Protein AF-A0A661B6Q6-F1 (afdb_monomer_lite)

pLDDT: mean 91.24, std 12.58, range [58.53, 98.56]

Structure (mmCIF, N/CA/C/O backbone):
data_AF-A0A661B6Q6-F1
#
_entry.id   AF-A0A661B6Q6-F1
#
loop_
_atom_site.group_PDB
_atom_site.id
_atom_site.type_symbol
_atom_site.label_atom_id
_atom_site.label_alt_id
_atom_site.label_comp_id
_atom_site.label_asym_id
_atom_site.label_entity_id
_atom_site.label_seq_id
_atom_site.pdbx_PDB_ins_code
_atom_site.Cartn_x
_atom_site.Cartn_y
_atom_site.Cartn_z
_atom_site.occupancy
_atom_site.B_iso_or_equiv
_atom_site.auth_seq_id
_atom_site.auth_comp_id
_atom_site.auth_asym_id
_atom_site.auth_atom_id
_atom_site.pdbx_PDB_model_num
ATOM 1 N N . MET A 1 1 ? 5.185 5.148 25.157 1.00 61.00 1 MET A N 1
ATOM 2 C CA . MET A 1 1 ? 3.838 4.564 24.970 1.00 61.00 1 MET A CA 1
ATOM 3 C C . MET A 1 1 ? 2.943 5.225 26.002 1.00 61.00 1 MET A C 1
ATOM 5 O O . MET A 1 1 ? 3.411 5.380 27.119 1.00 61.00 1 MET A O 1
ATOM 9 N N . ASN A 1 2 ? 1.739 5.674 25.641 1.00 67.62 2 ASN A N 1
ATOM 10 C CA . ASN A 1 2 ? 0.802 6.197 26.639 1.00 67.62 2 ASN A CA 1
ATOM 11 C C . ASN A 1 2 ? 0.093 5.006 27.281 1.00 67.62 2 ASN A C 1
ATOM 13 O O . ASN A 1 2 ? -0.581 4.259 26.578 1.00 67.62 2 ASN A O 1
ATOM 17 N N . GLU A 1 3 ? 0.261 4.822 28.588 1.00 72.31 3 GLU A N 1
ATOM 18 C CA . GLU A 1 3 ? -0.279 3.667 29.323 1.00 72.31 3 GLU A CA 1
ATOM 19 C C . GLU A 1 3 ? -1.817 3.695 29.457 1.00 72.31 3 GLU A C 1
ATOM 21 O O . GLU A 1 3 ? -2.418 2.671 29.758 1.00 72.31 3 GLU A O 1
ATOM 26 N N . ASN A 1 4 ? -2.460 4.825 29.124 1.00 87.88 4 ASN A N 1
ATOM 27 C CA . ASN A 1 4 ? -3.905 5.052 29.269 1.00 87.88 4 ASN A CA 1
ATOM 28 C C . ASN A 1 4 ? -4.666 5.250 27.938 1.00 87.88 4 ASN A C 1
ATOM 30 O O . ASN A 1 4 ? -5.750 5.828 27.938 1.00 87.88 4 ASN A O 1
ATOM 34 N N . GLU A 1 5 ? -4.124 4.836 26.787 1.00 94.12 5 GLU A N 1
ATOM 35 C CA . GLU A 1 5 ? -4.844 4.992 25.509 1.00 94.12 5 GLU A CA 1
ATOM 36 C C . GLU A 1 5 ? -6.003 3.987 25.354 1.00 94.12 5 GLU A C 1
ATOM 38 O O . GLU A 1 5 ? -5.857 2.788 25.604 1.00 94.12 5 GLU A O 1
ATOM 43 N N . THR A 1 6 ? -7.158 4.451 24.866 1.00 96.94 6 THR A N 1
ATOM 44 C CA . THR A 1 6 ? -8.258 3.560 24.468 1.00 96.94 6 THR A CA 1
ATOM 45 C C . THR A 1 6 ? -7.868 2.734 23.232 1.00 96.94 6 THR A C 1
ATOM 47 O O . THR A 1 6 ? -7.054 3.177 22.412 1.00 96.94 6 THR A O 1
ATOM 50 N N . PRO A 1 7 ? -8.495 1.564 22.988 1.00 95.56 7 PRO A N 1
ATOM 51 C CA . PRO A 1 7 ? -8.247 0.786 21.771 1.00 95.56 7 PRO A CA 1
ATOM 52 C C . PRO A 1 7 ? -8.418 1.591 20.471 1.00 95.56 7 PRO A C 1
ATOM 54 O O . PRO A 1 7 ? -7.672 1.384 19.512 1.00 95.56 7 PRO A O 1
ATOM 57 N N . ARG A 1 8 ? -9.358 2.548 20.443 1.00 95.25 8 ARG A N 1
ATOM 58 C CA . ARG A 1 8 ? -9.598 3.431 19.291 1.00 95.25 8 ARG A CA 1
ATOM 59 C C . ARG A 1 8 ? -8.466 4.435 19.087 1.00 95.25 8 ARG A C 1
ATOM 61 O O . ARG A 1 8 ? -8.057 4.660 17.949 1.00 95.25 8 ARG A O 1
ATOM 68 N N . GLU A 1 9 ? -7.967 5.043 20.158 1.00 96.62 9 GLU A N 1
ATOM 69 C CA . GLU A 1 9 ? -6.833 5.973 20.096 1.00 96.62 9 GLU A CA 1
ATOM 70 C C . GLU A 1 9 ? -5.554 5.247 19.691 1.00 96.6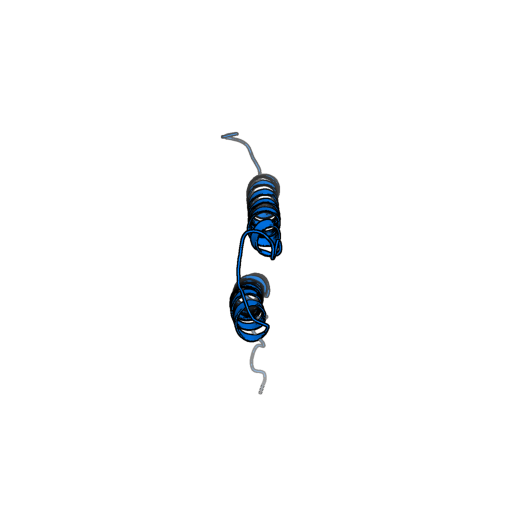2 9 GLU A C 1
ATOM 72 O O . GLU A 1 9 ? -4.856 5.704 18.782 1.00 96.62 9 GLU A O 1
ATOM 77 N N . ARG A 1 10 ? -5.319 4.058 20.261 1.00 95.25 10 ARG A N 1
ATOM 78 C CA . ARG A 1 10 ? -4.222 3.177 19.856 1.00 95.25 10 ARG A CA 1
ATOM 79 C C . ARG A 1 10 ? -4.289 2.846 18.371 1.00 95.25 10 ARG A C 1
ATOM 81 O O . ARG A 1 10 ? -3.282 2.959 17.673 1.00 95.25 10 ARG A O 1
ATOM 88 N N . PHE A 1 11 ? -5.470 2.461 17.877 1.00 95.50 11 PHE A N 1
ATOM 89 C CA . PHE A 1 11 ? -5.677 2.183 16.457 1.00 95.50 11 PHE A CA 1
ATOM 90 C C . PHE A 1 11 ? -5.338 3.402 15.603 1.00 95.50 11 PHE A C 1
ATOM 92 O O . PHE A 1 11 ? -4.516 3.279 14.702 1.00 95.50 11 PHE A O 1
ATOM 99 N N . LYS A 1 12 ? -5.894 4.581 15.912 1.00 97.00 12 LYS A N 1
ATOM 100 C CA . LYS A 1 12 ? -5.605 5.812 15.163 1.00 97.00 12 LYS A CA 1
ATOM 101 C C . LYS A 1 12 ? -4.110 6.124 15.145 1.00 97.00 12 LYS A C 1
ATOM 103 O O . LYS A 1 12 ? -3.553 6.331 14.075 1.00 97.00 12 LYS A O 1
ATOM 108 N N . ARG A 1 13 ? -3.441 6.105 16.301 1.00 96.38 13 ARG A N 1
ATOM 109 C CA . ARG A 1 13 ? -2.006 6.407 16.413 1.00 96.38 13 ARG A CA 1
ATOM 110 C C . ARG A 1 13 ? -1.159 5.455 15.568 1.00 96.38 13 ARG A C 1
ATOM 112 O O . ARG A 1 13 ? -0.330 5.901 14.777 1.00 96.38 13 ARG A O 1
ATOM 119 N N . ILE A 1 14 ? -1.378 4.149 15.721 1.00 96.81 14 ILE A N 1
ATOM 120 C CA . ILE A 1 14 ? -0.603 3.124 15.015 1.00 96.81 14 ILE A CA 1
ATOM 121 C C . ILE A 1 14 ? -0.927 3.127 13.516 1.00 96.81 14 ILE A C 1
ATOM 123 O O . ILE A 1 14 ? -0.012 3.056 12.697 1.00 96.81 14 ILE A O 1
ATOM 127 N N . ALA A 1 15 ? -2.203 3.222 13.140 1.00 96.69 15 ALA A N 1
ATOM 128 C CA . ALA A 1 15 ? -2.624 3.240 11.744 1.00 96.69 15 ALA A CA 1
ATOM 129 C C . ALA A 1 15 ? -2.067 4.466 11.014 1.00 96.69 15 ALA A C 1
ATOM 131 O O . ALA A 1 15 ? -1.484 4.301 9.947 1.00 96.69 15 ALA A O 1
ATOM 132 N N . THR A 1 16 ? -2.141 5.661 11.609 1.00 97.81 16 THR A N 1
ATOM 133 C CA . THR A 1 16 ? -1.568 6.883 11.024 1.00 97.81 16 THR A CA 1
ATOM 134 C C . THR A 1 16 ? -0.072 6.733 10.762 1.00 97.81 16 THR A C 1
ATOM 136 O O . THR A 1 16 ? 0.384 7.003 9.652 1.00 97.81 16 THR A O 1
ATOM 139 N N . GLN A 1 17 ? 0.695 6.240 11.741 1.00 98.12 17 GLN A N 1
ATOM 140 C CA . GLN A 1 17 ? 2.135 6.030 11.571 1.00 98.12 17 GLN A CA 1
ATOM 141 C C . GLN A 1 17 ? 2.442 5.021 10.451 1.00 98.12 17 GLN A C 1
ATOM 143 O O . GLN A 1 17 ? 3.344 5.233 9.637 1.00 98.12 17 GLN A O 1
ATOM 148 N N . ARG A 1 18 ? 1.678 3.925 10.387 1.00 97.88 18 ARG A N 1
ATOM 149 C CA . ARG A 1 18 ? 1.849 2.887 9.362 1.00 97.88 18 ARG A CA 1
ATOM 150 C C . ARG A 1 18 ? 1.492 3.397 7.969 1.00 97.88 18 ARG A C 1
ATOM 152 O O . ARG A 1 18 ? 2.266 3.172 7.046 1.00 97.88 18 ARG A O 1
ATOM 159 N N . VAL A 1 19 ? 0.375 4.109 7.819 1.00 97.88 19 VAL A N 1
ATOM 160 C CA . VAL A 1 19 ? -0.042 4.699 6.537 1.00 97.88 19 VAL A CA 1
ATOM 161 C C . VAL A 1 19 ? 0.986 5.720 6.063 1.00 97.88 19 VAL A C 1
ATOM 163 O O . VAL A 1 19 ? 1.422 5.643 4.921 1.00 97.88 19 VAL A O 1
ATOM 166 N N . SER A 1 20 ? 1.448 6.605 6.950 1.00 98.31 20 SER A N 1
ATOM 167 C CA . SER A 1 20 ? 2.511 7.568 6.640 1.00 98.31 20 SER A CA 1
ATOM 168 C C . SER A 1 20 ? 3.775 6.877 6.115 1.00 98.31 20 SER A C 1
ATOM 170 O O . SER A 1 20 ? 4.322 7.280 5.091 1.00 98.31 20 SER A O 1
ATOM 172 N N . THR A 1 21 ? 4.180 5.770 6.746 1.00 98.31 21 THR A N 1
ATOM 173 C CA . THR A 1 21 ? 5.330 4.974 6.292 1.00 98.31 21 THR A CA 1
ATOM 174 C C . THR A 1 21 ? 5.085 4.343 4.919 1.00 98.31 21 THR A C 1
ATOM 176 O O . THR A 1 21 ? 5.977 4.357 4.077 1.00 98.31 21 THR A O 1
ATOM 179 N N . VAL A 1 22 ? 3.895 3.787 4.665 1.00 98.25 22 VAL A N 1
ATOM 180 C CA . VAL A 1 22 ? 3.554 3.193 3.359 1.00 98.25 22 VAL A CA 1
ATOM 181 C C . VAL A 1 22 ? 3.623 4.241 2.251 1.00 98.25 22 VAL A C 1
ATOM 183 O O . VAL A 1 22 ? 4.261 3.986 1.233 1.00 98.25 22 VAL A O 1
ATOM 186 N N . LEU A 1 23 ? 3.033 5.420 2.464 1.00 98.44 23 LEU A N 1
ATOM 187 C CA . LEU A 1 23 ? 3.063 6.516 1.493 1.00 98.44 23 LEU A CA 1
ATOM 188 C C . LEU A 1 23 ? 4.501 6.955 1.196 1.00 98.44 23 LEU A C 1
ATOM 190 O O . LEU A 1 23 ? 4.901 6.966 0.038 1.00 98.44 23 LEU A O 1
ATOM 194 N N . GLN A 1 24 ? 5.320 7.160 2.231 1.00 98.56 24 GLN A N 1
ATOM 195 C CA . GLN A 1 24 ? 6.732 7.508 2.055 1.00 98.56 24 GLN A CA 1
ATOM 196 C C . GLN A 1 24 ? 7.498 6.456 1.234 1.00 98.56 24 GLN A C 1
ATOM 198 O O . GLN A 1 24 ? 8.367 6.790 0.430 1.00 98.56 24 GLN A O 1
ATOM 203 N N . ARG A 1 25 ? 7.213 5.163 1.429 1.00 98.31 25 ARG A N 1
ATOM 204 C CA . ARG A 1 25 ? 7.858 4.094 0.651 1.00 98.31 25 ARG A CA 1
ATOM 205 C C . ARG A 1 25 ? 7.406 4.086 -0.807 1.00 98.31 25 ARG A C 1
ATOM 207 O O . ARG A 1 25 ? 8.229 3.783 -1.666 1.00 98.31 25 ARG A O 1
ATOM 214 N N . LEU A 1 26 ? 6.150 4.433 -1.081 1.00 98.31 26 LEU A N 1
ATOM 215 C CA . LEU A 1 26 ? 5.658 4.612 -2.448 1.00 98.31 26 LEU A CA 1
ATOM 216 C C . LEU A 1 26 ? 6.318 5.819 -3.126 1.00 98.31 26 LEU A C 1
ATOM 218 O O . LEU A 1 26 ? 6.719 5.693 -4.278 1.00 98.31 26 LEU A O 1
ATOM 222 N N . ASP A 1 27 ? 6.525 6.926 -2.410 1.00 98.12 27 ASP A N 1
ATOM 223 C CA . ASP A 1 27 ? 7.256 8.087 -2.938 1.00 98.12 27 ASP A CA 1
ATOM 224 C C . ASP A 1 27 ? 8.705 7.718 -3.291 1.00 98.12 27 ASP A C 1
ATOM 226 O O . ASP A 1 27 ? 9.190 8.028 -4.378 1.00 98.12 27 ASP A O 1
ATOM 230 N N . ILE A 1 28 ? 9.386 6.979 -2.404 1.00 97.94 28 ILE A N 1
ATOM 231 C CA . ILE A 1 28 ? 10.749 6.486 -2.654 1.00 97.94 28 ILE A CA 1
ATOM 232 C C . ILE A 1 28 ? 10.787 5.568 -3.880 1.00 97.94 28 ILE A C 1
ATOM 234 O O . ILE A 1 28 ? 11.694 5.698 -4.698 1.00 97.94 28 ILE A O 1
ATOM 238 N N . LEU A 1 29 ? 9.815 4.663 -4.028 1.00 97.88 29 LEU A N 1
ATOM 239 C CA . LEU A 1 29 ? 9.688 3.821 -5.220 1.00 97.88 29 LEU A CA 1
ATOM 240 C C . LEU A 1 29 ? 9.456 4.668 -6.481 1.00 97.88 29 LEU A C 1
ATOM 242 O O . LEU A 1 29 ? 10.001 4.356 -7.537 1.00 97.88 29 LEU A O 1
ATOM 246 N N . GLY A 1 30 ? 8.699 5.762 -6.369 1.00 97.62 30 GLY A N 1
ATOM 247 C CA . GLY A 1 30 ? 8.472 6.719 -7.450 1.00 97.62 30 GLY A CA 1
ATOM 248 C C . GLY A 1 30 ? 9.763 7.307 -8.025 1.00 97.62 30 GLY A C 1
ATOM 249 O O . GLY A 1 30 ? 9.826 7.562 -9.227 1.00 97.62 30 GLY A O 1
ATOM 250 N N . ASN A 1 31 ? 10.831 7.429 -7.232 1.00 96.94 31 ASN A N 1
ATOM 251 C CA . ASN A 1 31 ? 12.135 7.896 -7.720 1.00 96.94 31 ASN A CA 1
ATOM 252 C C . ASN A 1 31 ? 12.759 6.960 -8.771 1.00 96.94 31 ASN A C 1
ATOM 254 O O . ASN A 1 31 ? 13.545 7.415 -9.604 1.00 96.94 31 ASN A O 1
ATOM 258 N N . CYS A 1 32 ? 12.389 5.674 -8.782 1.00 96.94 32 CYS A N 1
ATOM 259 C CA . CYS A 1 32 ? 12.821 4.725 -9.811 1.00 96.94 32 CYS A CA 1
ATOM 260 C C . CYS A 1 32 ? 12.220 5.027 -11.194 1.00 96.94 32 CYS A C 1
ATOM 262 O O . CYS A 1 32 ? 12.694 4.486 -12.185 1.00 96.94 32 CYS A O 1
ATOM 264 N N . SER A 1 33 ? 11.222 5.917 -11.290 1.00 96.94 33 SER A N 1
ATOM 265 C CA . SER A 1 33 ? 10.675 6.371 -12.578 1.00 96.94 33 SER A CA 1
ATOM 266 C C . SER A 1 33 ? 11.642 7.243 -13.385 1.00 96.94 33 SER A C 1
ATOM 268 O O . SER A 1 33 ? 11.397 7.524 -14.560 1.00 96.94 33 SER A O 1
ATOM 270 N N . ASN A 1 34 ? 12.747 7.695 -12.785 1.00 97.19 34 ASN A N 1
ATOM 271 C CA . ASN A 1 34 ? 13.719 8.496 -13.507 1.00 97.19 34 ASN A CA 1
ATOM 272 C C . ASN A 1 34 ? 14.549 7.630 -14.470 1.00 97.19 34 ASN A C 1
ATOM 274 O O . ASN A 1 34 ? 15.559 7.035 -14.085 1.00 97.19 34 ASN A O 1
ATOM 278 N N . LYS A 1 35 ? 14.158 7.650 -15.750 1.00 95.31 35 LYS A N 1
ATOM 279 C CA . LYS A 1 35 ? 14.833 6.926 -16.837 1.00 95.31 35 LYS A CA 1
ATOM 280 C C . LYS A 1 35 ? 16.275 7.371 -17.118 1.00 95.31 35 LYS A C 1
ATOM 282 O O . LYS A 1 35 ? 16.977 6.696 -17.859 1.00 95.31 35 LYS A O 1
ATOM 287 N N . GLN A 1 36 ? 16.737 8.489 -16.550 1.00 97.00 36 GLN A N 1
ATOM 288 C CA . GLN A 1 36 ? 18.148 8.889 -16.645 1.00 97.00 36 GLN A CA 1
ATOM 289 C C . GLN A 1 36 ? 19.060 8.003 -15.789 1.00 97.00 36 GLN A C 1
ATOM 291 O O . GLN A 1 36 ? 20.229 7.835 -16.123 1.00 97.00 36 GLN A O 1
ATOM 296 N N . TYR A 1 37 ? 18.537 7.462 -14.685 1.00 96.75 37 TYR A N 1
ATOM 297 C CA . TYR A 1 37 ? 19.302 6.647 -13.736 1.00 96.75 37 TYR A CA 1
ATOM 298 C C . TYR A 1 37 ? 18.937 5.164 -13.788 1.00 96.75 37 TYR A C 1
ATOM 300 O O . TYR A 1 37 ? 19.714 4.334 -13.322 1.00 96.75 37 TYR A O 1
ATOM 308 N N . TYR A 1 38 ? 17.766 4.834 -14.335 1.00 96.69 38 TYR A N 1
ATOM 309 C CA . TYR A 1 38 ? 17.232 3.479 -14.337 1.00 96.69 38 TYR A CA 1
ATOM 310 C C . TYR A 1 38 ? 16.695 3.099 -15.711 1.00 96.69 38 TYR A C 1
ATOM 312 O O . TYR A 1 38 ? 16.001 3.877 -16.360 1.00 96.69 38 TYR A O 1
ATOM 320 N N . GLU A 1 39 ? 16.968 1.867 -16.118 1.00 97.44 39 GLU A N 1
ATOM 321 C CA . GLU A 1 39 ? 16.355 1.252 -17.287 1.00 97.44 39 GLU A CA 1
ATOM 322 C C . GLU A 1 39 ? 15.269 0.283 -16.822 1.00 97.44 39 GLU A C 1
ATOM 324 O O . GLU A 1 39 ? 15.486 -0.522 -15.917 1.00 97.44 39 GLU A O 1
ATOM 329 N N . TYR A 1 40 ? 14.087 0.399 -17.415 1.00 97.62 40 TYR A N 1
ATOM 330 C CA . TYR A 1 40 ? 12.953 -0.479 -17.165 1.00 97.62 40 TYR A CA 1
ATOM 331 C C . TYR A 1 40 ? 12.012 -0.442 -18.366 1.00 97.62 40 TYR A C 1
ATOM 333 O O . TYR A 1 40 ? 11.932 0.562 -19.088 1.00 97.62 40 TYR A O 1
ATOM 341 N N . ASN A 1 41 ? 11.274 -1.527 -18.555 1.00 98.00 41 ASN A N 1
ATOM 342 C CA . ASN A 1 41 ? 10.217 -1.614 -19.553 1.00 98.00 41 ASN A CA 1
ATOM 343 C C . ASN A 1 41 ? 8.828 -1.620 -18.890 1.00 98.00 41 ASN A C 1
ATOM 345 O O . ASN A 1 41 ? 8.689 -1.560 -17.665 1.00 98.00 41 ASN A O 1
ATOM 349 N N . ASP A 1 42 ? 7.784 -1.675 -19.711 1.00 97.56 42 ASP A N 1
ATOM 350 C CA . ASP A 1 42 ? 6.406 -1.649 -19.221 1.00 97.56 42 ASP A CA 1
ATOM 351 C C . ASP A 1 42 ? 6.043 -2.911 -18.414 1.00 97.56 42 ASP A C 1
ATOM 353 O O . ASP A 1 42 ? 5.257 -2.828 -17.470 1.00 97.56 42 ASP A O 1
ATOM 357 N N . GLU A 1 43 ? 6.661 -4.059 -18.715 1.00 98.50 43 GLU A N 1
ATOM 358 C CA . GLU A 1 43 ? 6.465 -5.315 -17.980 1.00 98.50 43 GLU A CA 1
ATOM 359 C C . GLU A 1 43 ? 7.021 -5.223 -16.548 1.00 98.50 43 GLU A C 1
ATOM 361 O O . GLU A 1 43 ? 6.399 -5.713 -15.602 1.00 98.50 43 GLU A O 1
ATOM 366 N N . ASP A 1 44 ? 8.164 -4.557 -16.359 1.00 98.12 44 ASP A N 1
ATOM 367 C CA . ASP A 1 44 ? 8.745 -4.308 -15.036 1.00 98.12 44 ASP A CA 1
ATOM 368 C C . ASP A 1 44 ? 7.812 -3.438 -14.185 1.00 98.12 44 ASP A C 1
ATOM 370 O O . ASP A 1 44 ? 7.511 -3.766 -13.031 1.00 98.12 44 ASP A O 1
ATOM 374 N N . VAL A 1 45 ? 7.292 -2.354 -14.774 1.00 97.94 45 VAL A N 1
ATOM 375 C CA . VAL A 1 45 ? 6.327 -1.456 -14.121 1.00 97.94 45 VAL A CA 1
ATOM 376 C C . VAL A 1 45 ? 5.052 -2.214 -13.757 1.00 97.94 45 VAL A C 1
ATOM 378 O O . VAL A 1 45 ? 4.555 -2.099 -12.630 1.00 97.94 45 VAL A O 1
ATOM 381 N N . GLU A 1 46 ? 4.536 -3.032 -14.673 1.00 98.50 46 GLU A N 1
ATOM 382 C CA . GLU A 1 46 ? 3.351 -3.844 -14.432 1.00 98.50 46 GLU A CA 1
ATOM 383 C C . GLU A 1 46 ? 3.563 -4.824 -13.267 1.00 98.50 46 GLU A C 1
ATOM 385 O O . GLU A 1 46 ? 2.737 -4.872 -12.349 1.00 98.50 46 GLU A O 1
ATOM 390 N N . LYS A 1 47 ? 4.681 -5.561 -13.244 1.00 98.56 47 LYS A N 1
ATOM 391 C CA . LYS A 1 47 ? 5.015 -6.502 -12.159 1.00 98.56 47 LYS A CA 1
ATOM 392 C C . LYS A 1 47 ? 5.074 -5.806 -10.800 1.00 98.56 47 LYS A C 1
ATOM 394 O O . LYS A 1 47 ? 4.482 -6.307 -9.837 1.00 98.56 47 LYS A O 1
ATOM 399 N N . ILE A 1 48 ? 5.730 -4.644 -10.724 1.00 98.25 48 ILE A N 1
ATOM 400 C CA . ILE A 1 48 ? 5.842 -3.845 -9.493 1.00 98.25 48 ILE A CA 1
ATOM 401 C C . ILE A 1 48 ? 4.451 -3.485 -8.964 1.00 98.25 48 ILE A C 1
ATOM 403 O O . ILE A 1 48 ? 4.113 -3.780 -7.811 1.00 98.25 48 ILE A O 1
ATOM 407 N N . PHE A 1 49 ? 3.607 -2.882 -9.802 1.00 98.38 49 PHE A N 1
ATOM 408 C CA . PHE A 1 49 ? 2.303 -2.411 -9.346 1.00 98.38 49 PHE A CA 1
ATOM 409 C C . PHE A 1 49 ? 1.298 -3.542 -9.131 1.00 98.38 49 PHE A C 1
ATOM 411 O O . PHE A 1 49 ? 0.462 -3.431 -8.232 1.00 98.38 49 PHE A O 1
ATOM 418 N N . ASN A 1 50 ? 1.380 -4.646 -9.873 1.00 98.56 50 ASN A N 1
ATOM 419 C CA . ASN A 1 50 ? 0.544 -5.821 -9.631 1.00 98.56 50 ASN A CA 1
ATOM 420 C C . ASN A 1 50 ? 0.840 -6.450 -8.264 1.00 98.56 50 ASN A C 1
ATOM 422 O O . ASN A 1 50 ? -0.096 -6.783 -7.531 1.00 98.56 50 ASN A O 1
ATOM 426 N N . ALA A 1 51 ? 2.115 -6.538 -7.870 1.00 98.56 51 ALA A N 1
ATOM 427 C CA . ALA A 1 51 ? 2.495 -7.016 -6.543 1.00 98.56 51 ALA A CA 1
ATOM 428 C C . ALA A 1 51 ? 1.939 -6.115 -5.424 1.00 98.56 51 ALA A C 1
ATOM 430 O O . ALA A 1 51 ? 1.332 -6.614 -4.471 1.00 98.56 51 ALA A O 1
ATOM 431 N N . ILE A 1 52 ? 2.074 -4.790 -5.566 1.00 98.38 52 ILE A N 1
ATOM 432 C CA . ILE A 1 52 ? 1.550 -3.814 -4.595 1.00 98.38 52 ILE A CA 1
ATOM 433 C C . ILE A 1 52 ? 0.023 -3.907 -4.503 1.00 98.38 52 ILE A C 1
ATOM 435 O O . ILE A 1 52 ? -0.518 -4.068 -3.408 1.00 98.38 52 ILE A O 1
ATOM 439 N N . LYS A 1 53 ? -0.683 -3.870 -5.641 1.00 98.25 53 LYS A N 1
ATOM 440 C CA . LYS A 1 53 ? -2.153 -3.954 -5.697 1.00 98.25 53 LYS A CA 1
ATOM 441 C C . LYS A 1 53 ? -2.671 -5.242 -5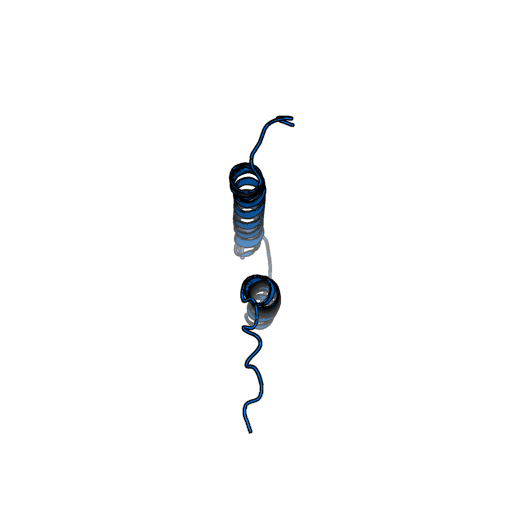.066 1.00 98.25 53 LYS A C 1
ATOM 443 O O . LYS A 1 53 ? -3.640 -5.199 -4.310 1.00 98.25 53 LYS A O 1
ATOM 448 N N . ARG A 1 54 ? -2.031 -6.385 -5.343 1.00 98.31 54 ARG A N 1
ATOM 449 C CA . ARG A 1 54 ? -2.392 -7.665 -4.719 1.00 98.31 54 ARG A CA 1
ATOM 450 C C . ARG A 1 54 ? -2.261 -7.583 -3.201 1.00 98.31 54 ARG A C 1
ATOM 452 O O . ARG A 1 54 ? -3.203 -7.934 -2.499 1.00 98.31 54 ARG A O 1
ATOM 459 N N . LYS A 1 55 ? -1.139 -7.060 -2.700 1.00 97.94 55 LYS A N 1
ATOM 460 C CA . LYS A 1 55 ? -0.921 -6.930 -1.258 1.00 97.94 55 LYS A CA 1
ATOM 461 C C . LYS A 1 55 ? -1.942 -6.002 -0.600 1.00 97.94 55 LYS A C 1
ATOM 463 O O . LYS A 1 55 ? -2.432 -6.336 0.473 1.00 97.94 55 LYS A O 1
ATOM 468 N N . VAL A 1 56 ? -2.279 -4.877 -1.233 1.00 97.12 56 VAL A N 1
ATOM 469 C CA . VAL A 1 56 ? -3.324 -3.961 -0.745 1.00 97.12 56 VAL A CA 1
ATOM 470 C C . VAL A 1 56 ? -4.660 -4.693 -0.632 1.00 97.12 56 VAL A C 1
ATOM 472 O O . VAL A 1 56 ? -5.226 -4.722 0.456 1.00 97.12 56 VAL A O 1
ATOM 475 N N . ARG A 1 57 ? -5.098 -5.385 -1.694 1.00 96.50 57 ARG A N 1
ATOM 476 C CA . ARG A 1 57 ? -6.341 -6.178 -1.684 1.00 96.50 57 ARG A CA 1
ATOM 477 C C . ARG A 1 57 ? -6.353 -7.238 -0.581 1.00 96.50 57 ARG A C 1
ATOM 479 O O . ARG A 1 57 ? -7.365 -7.413 0.092 1.00 96.50 57 ARG A O 1
ATOM 486 N N . ASP A 1 58 ? -5.240 -7.944 -0.387 1.00 95.81 58 ASP A N 1
ATOM 487 C CA . ASP A 1 58 ? -5.123 -8.980 0.646 1.00 95.81 58 ASP A CA 1
ATOM 488 C C . ASP A 1 58 ? -5.261 -8.401 2.064 1.00 95.81 58 ASP A C 1
ATOM 490 O O . ASP A 1 58 ? -5.840 -9.047 2.935 1.00 95.81 58 ASP A O 1
ATOM 494 N N . ILE 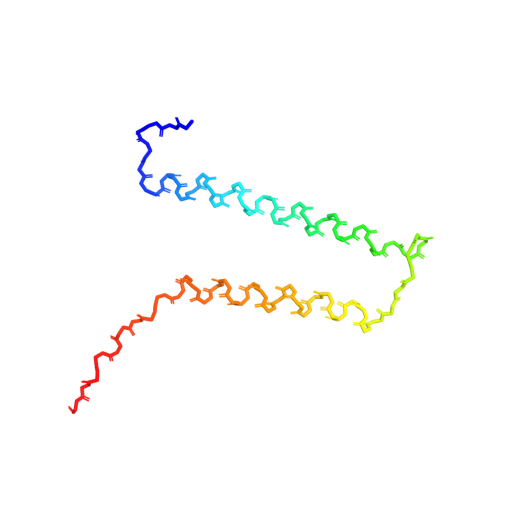A 1 59 ? -4.754 -7.186 2.304 1.00 95.62 59 ILE A N 1
ATOM 495 C CA . ILE A 1 59 ? -4.888 -6.496 3.593 1.00 95.62 59 ILE A CA 1
ATOM 496 C C . ILE A 1 59 ? -6.288 -5.899 3.762 1.00 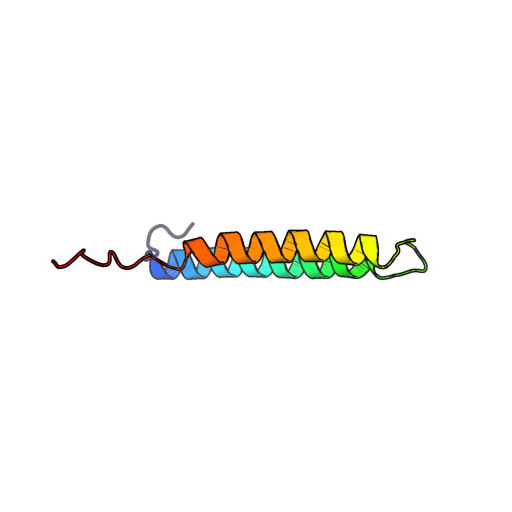95.62 59 ILE A C 1
ATOM 498 O O . ILE A 1 59 ? -6.870 -6.059 4.829 1.00 95.62 59 ILE A O 1
ATOM 502 N N . GLU A 1 60 ? -6.863 -5.274 2.730 1.00 94.31 60 GLU A N 1
ATOM 503 C CA . GLU A 1 60 ? -8.235 -4.739 2.754 1.00 94.31 60 GLU A CA 1
ATOM 504 C C . GLU A 1 60 ? -9.254 -5.816 3.140 1.00 94.31 60 GLU A C 1
ATOM 506 O O . GLU A 1 60 ? -10.125 -5.576 3.975 1.00 94.31 60 GLU A O 1
ATOM 511 N N . ARG A 1 61 ? -9.091 -7.037 2.616 1.00 93.94 61 ARG A N 1
ATOM 512 C CA . ARG A 1 61 ? -9.929 -8.192 2.974 1.00 93.94 61 ARG A CA 1
ATOM 513 C C . ARG A 1 61 ? -9.916 -8.521 4.467 1.00 93.94 61 ARG A C 1
ATOM 515 O O . ARG A 1 61 ? -10.916 -9.015 4.962 1.00 93.94 61 ARG A O 1
ATOM 522 N N . GLN A 1 62 ? -8.838 -8.227 5.195 1.00 91.19 62 GLN A N 1
ATOM 523 C CA . GLN A 1 62 ? -8.778 -8.460 6.645 1.00 91.19 62 GLN A CA 1
ATOM 524 C C . GLN A 1 62 ? -9.630 -7.462 7.441 1.00 91.19 62 GLN A C 1
ATOM 526 O O . GLN A 1 62 ? -9.996 -7.745 8.578 1.00 91.19 62 GLN A O 1
ATOM 531 N N . PHE A 1 63 ? -9.948 -6.300 6.861 1.00 88.62 63 PHE A N 1
ATOM 532 C CA . PHE A 1 63 ? -10.852 -5.314 7.464 1.00 88.62 63 PHE A CA 1
ATOM 533 C C . PHE A 1 63 ? -12.324 -5.599 7.151 1.00 88.62 63 PHE A C 1
ATOM 535 O O . PHE A 1 63 ? -13.207 -5.094 7.845 1.00 88.62 63 PHE A O 1
ATOM 542 N N . VAL A 1 64 ? -12.596 -6.417 6.131 1.00 85.50 64 VAL A N 1
ATOM 543 C CA . VAL A 1 64 ? -13.936 -6.920 5.837 1.00 85.50 64 VAL A CA 1
ATOM 544 C C . VAL A 1 64 ? -14.180 -8.124 6.739 1.00 85.50 64 VAL A C 1
ATOM 546 O O . VAL A 1 64 ? -13.799 -9.244 6.418 1.00 85.50 64 VAL A O 1
ATOM 549 N N . VAL A 1 65 ? -14.801 -7.894 7.895 1.00 69.81 65 VAL A N 1
ATOM 550 C CA . VAL A 1 65 ? -15.308 -8.990 8.729 1.00 69.81 65 VAL A CA 1
ATOM 551 C C . VAL A 1 65 ? -16.399 -9.699 7.918 1.00 69.81 65 VAL A C 1
ATOM 553 O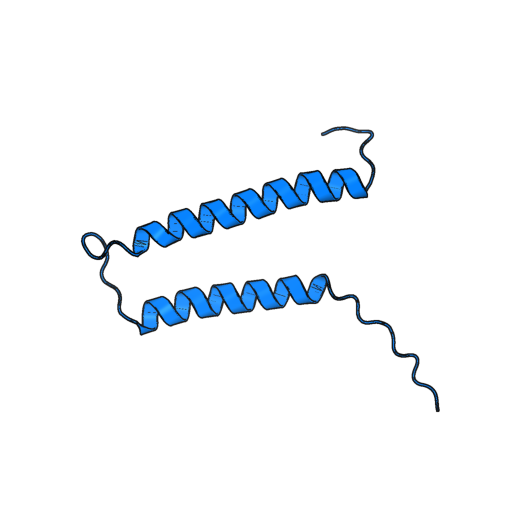 O . VAL A 1 65 ? -17.381 -9.039 7.561 1.00 69.81 65 VAL A O 1
ATOM 556 N N . PRO A 1 66 ? -16.269 -11.000 7.594 1.00 62.91 66 PRO A N 1
ATOM 557 C CA . PRO A 1 66 ? -17.388 -11.746 7.044 1.00 62.91 66 PRO A CA 1
ATOM 558 C C . PRO A 1 66 ? -18.506 -11.680 8.081 1.00 62.91 66 PRO A C 1
ATOM 560 O O . PRO A 1 66 ? -18.312 -12.098 9.222 1.00 62.91 66 PRO A O 1
ATOM 563 N N . LYS A 1 67 ? -19.668 -11.126 7.722 1.00 60.38 67 LYS A N 1
ATOM 564 C CA . LYS A 1 67 ? -20.869 -11.450 8.489 1.00 60.38 67 LYS A CA 1
ATOM 565 C C . LYS A 1 67 ? -21.025 -12.959 8.349 1.00 60.38 67 LYS A C 1
ATOM 567 O O . LYS A 1 67 ? -21.046 -13.443 7.220 1.00 60.38 67 LYS A O 1
ATOM 572 N N . GLU A 1 68 ? -21.072 -13.687 9.459 1.00 60.59 68 GLU A N 1
ATOM 573 C CA . GLU A 1 68 ? -21.618 -15.039 9.432 1.00 60.59 68 GLU A CA 1
ATOM 574 C C . GLU A 1 68 ? -23.027 -14.905 8.849 1.00 60.59 68 GLU A C 1
ATOM 576 O O . GLU A 1 68 ? -23.939 -14.387 9.494 1.00 60.59 68 GLU A O 1
ATOM 581 N N . GLU A 1 69 ? -23.193 -15.265 7.579 1.00 62.69 69 GLU A N 1
ATOM 582 C CA . GLU A 1 69 ? -24.513 -15.602 7.081 1.00 62.69 69 GLU A CA 1
ATOM 583 C C . GLU A 1 69 ? -24.867 -16.901 7.795 1.00 62.69 69 GLU A C 1
ATOM 585 O O . GLU A 1 69 ? -24.394 -17.976 7.428 1.00 62.69 69 GLU A O 1
ATOM 590 N N . GLU A 1 70 ? -25.633 -16.786 8.885 1.00 60.06 70 GLU A N 1
ATOM 591 C CA . GLU A 1 70 ? -26.345 -17.928 9.443 1.00 60.06 70 GLU A CA 1
ATOM 592 C C . GLU A 1 70 ? -27.089 -18.589 8.284 1.00 60.06 70 GLU A C 1
ATOM 594 O O . GLU A 1 70 ? -28.025 -18.014 7.724 1.00 60.06 70 GLU A O 1
ATOM 599 N N . PHE A 1 71 ? -26.646 -19.785 7.904 1.00 67.44 71 PHE A N 1
ATOM 600 C CA . PHE A 1 71 ? -27.373 -20.630 6.977 1.00 67.44 71 PHE A CA 1
ATOM 601 C C . PHE A 1 71 ? -28.769 -20.864 7.562 1.00 67.44 71 PHE A C 1
ATOM 603 O O . PHE A 1 71 ? -28.918 -21.532 8.588 1.00 67.44 71 PHE A O 1
ATOM 610 N N . LYS A 1 72 ? -29.790 -20.274 6.937 1.00 60.38 72 LYS A N 1
ATOM 611 C CA . LYS A 1 72 ? -31.194 -20.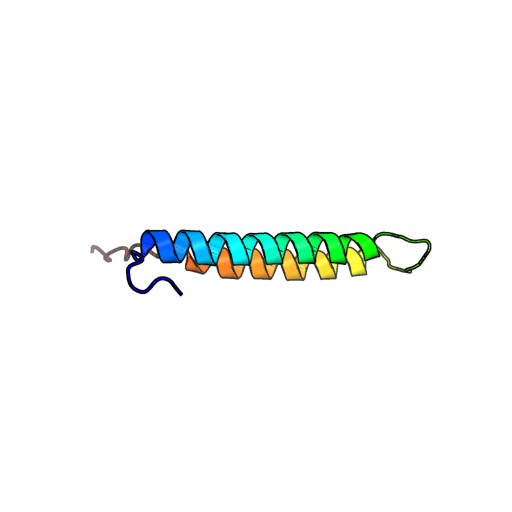525 7.263 1.00 60.38 72 LYS A CA 1
ATOM 612 C C . LYS A 1 72 ? -31.765 -21.449 6.195 1.00 60.38 72 LYS A C 1
ATOM 614 O O . LYS A 1 72 ? -31.718 -21.110 5.014 1.00 60.38 72 LYS A O 1
ATOM 619 N N . LEU A 1 73 ? -32.225 -22.617 6.648 1.00 58.53 73 LEU A N 1
ATOM 620 C CA . LEU A 1 73 ? -32.986 -23.600 5.870 1.00 58.53 73 LEU A CA 1
ATOM 621 C C . LEU A 1 73 ? -34.343 -23.035 5.441 1.00 58.53 73 LEU A C 1
ATOM 623 O O . LEU A 1 73 ? -34.953 -22.308 6.261 1.00 58.53 73 LEU A O 1
#

Radius of gyration: 19.08 Å; chains: 1; bounding box: 52×32×49 Å

Secondary structure (DSSP, 8-state):
--TT--HHHHHHHHHHHHHHHHHHHHHHHHGGG-TTT----HHHHHHHHHHHHHHHHHHHHHHSPPP------

Sequence (73 aa):
MNENETPRERFKRIATQRVSTVLQRLDILGNCSNKQYYEYNDEDVEKIFNAIKRKVRDIERQFVVPKEEEFKL

Foldseek 3Di:
DPPDDDPVRVCVVVVVVVVVVVVVVVVVVVVQPPPVVHDDDPVRVVVVVVVVVVVVVVVVVVVPDPDPPPDDD